Protein AF-A0A851DH21-F1 (afdb_monomer_lite)

InterPro domains:
  IPR013087 Zinc finger C2H2-type [PF00096] (14-36)
  IPR013087 Zinc finger C2H2-type [PF00096] (42-64)
  IPR013087 Zinc finger C2H2-type [PS00028] (16-36)
  IPR013087 Zinc finger C2H2-type [PS00028] (44-64)
  IPR013087 Zinc finger C2H2-type [PS50157] (14-41)
  IPR013087 Zinc finger C2H2-type [PS50157] (42-67)
  IPR013087 Zinc finger C2H2-type [SM00355] (14-36)
  IPR013087 Zinc finger C2H2-type [SM00355] (42-64)
  IPR036236 Zinc finger C2H2 superfamily [SSF57667] (8-60)

Radius of gyration: 17.7 Å; chains: 1; bounding box: 33×34×47 Å

Foldseek 3Di:
DPPPPPPPPPQVFPADPVPRDTHNDVVVSVLVVLVVVVCLPDAAPVPRDGHSDPVVNVVVVVVVVPD

Sequence (67 aa):
LILHQRSHRPKAAYKCMQCGKSFSRISVLTQHQVVHRRERIFECENCGDRFTRSSSLTLHCKTHEGE

pLDDT: mean 78.49, std 13.55, range [46.5, 91.94]

Structure (mmCIF, N/CA/C/O backbone):
data_AF-A0A851DH21-F1
#
_entry.id   AF-A0A851DH21-F1
#
loop_
_atom_site.group_PDB
_atom_site.id
_atom_site.type_symbol
_atom_site.label_atom_id
_atom_site.label_alt_id
_atom_site.label_comp_id
_atom_site.label_asym_id
_atom_site.label_entity_id
_atom_site.label_seq_id
_atom_site.pdbx_PDB_ins_code
_atom_site.Cartn_x
_atom_site.Cartn_y
_atom_site.Cartn_z
_atom_site.occupancy
_atom_site.B_iso_or_equiv
_atom_site.auth_seq_id
_atom_site.auth_comp_id
_atom_site.auth_asym_id
_atom_site.auth_atom_id
_atom_site.pdbx_PDB_model_num
ATOM 1 N N . LEU A 1 1 ? 17.789 20.974 -32.106 1.00 46.50 1 LEU A N 1
ATOM 2 C CA . LEU A 1 1 ? 16.989 20.397 -30.996 1.00 46.50 1 LEU A CA 1
ATOM 3 C C . LEU A 1 1 ? 17.396 18.933 -30.771 1.00 46.50 1 LEU A C 1
ATOM 5 O O . LEU A 1 1 ? 16.649 18.021 -31.090 1.00 46.50 1 LEU A O 1
ATOM 9 N N . ILE A 1 2 ? 18.611 18.693 -30.260 1.00 52.81 2 ILE A N 1
ATOM 10 C CA . ILE A 1 2 ? 19.189 17.340 -30.079 1.00 52.81 2 ILE A CA 1
ATOM 11 C C . ILE A 1 2 ? 19.031 16.890 -28.618 1.00 52.81 2 ILE A C 1
ATOM 13 O O . ILE A 1 2 ? 19.993 16.516 -27.962 1.00 52.81 2 ILE A O 1
ATOM 17 N N . LEU A 1 3 ? 17.825 16.986 -28.053 1.00 54.09 3 LEU A N 1
ATOM 18 C CA . LEU A 1 3 ? 17.572 16.557 -26.667 1.00 54.09 3 LEU A CA 1
ATOM 19 C C . LEU A 1 3 ? 16.187 15.913 -26.481 1.00 54.09 3 LEU A C 1
ATOM 21 O O . LEU A 1 3 ? 15.580 16.041 -25.425 1.00 54.09 3 LEU A O 1
ATOM 25 N N . HIS A 1 4 ? 15.691 15.175 -27.479 1.00 55.78 4 HIS A N 1
ATOM 26 C CA . HIS A 1 4 ? 14.485 14.341 -27.321 1.00 55.78 4 HIS A CA 1
ATOM 27 C C . HIS A 1 4 ? 14.735 12.839 -27.561 1.00 55.78 4 HIS A C 1
ATOM 29 O O . HIS A 1 4 ? 13.808 12.072 -27.774 1.00 55.78 4 HIS A O 1
ATOM 35 N N . GLN A 1 5 ? 15.986 12.368 -27.516 1.00 49.47 5 GLN A N 1
ATOM 36 C CA . GLN A 1 5 ? 16.298 10.955 -27.806 1.00 49.47 5 GLN A CA 1
ATOM 37 C C . GLN A 1 5 ? 17.020 10.196 -26.683 1.00 49.47 5 GLN A C 1
ATOM 39 O O . GLN A 1 5 ? 17.564 9.123 -26.915 1.00 49.47 5 GLN A O 1
ATOM 44 N N . ARG A 1 6 ? 17.002 10.682 -25.433 1.00 52.34 6 ARG A N 1
ATOM 45 C CA . ARG A 1 6 ? 17.556 9.916 -24.290 1.00 52.34 6 ARG A CA 1
ATOM 46 C C . ARG A 1 6 ? 16.528 9.150 -23.455 1.00 52.34 6 ARG A C 1
ATOM 48 O O . ARG A 1 6 ? 16.928 8.358 -22.605 1.00 52.34 6 ARG A O 1
ATOM 55 N N . SER A 1 7 ? 15.232 9.309 -23.716 1.00 52.88 7 SER A N 1
ATOM 56 C CA . SER A 1 7 ? 14.174 8.710 -22.881 1.00 52.88 7 SER A CA 1
ATOM 57 C C . SER A 1 7 ? 13.625 7.372 -23.390 1.00 52.88 7 SER A C 1
ATOM 59 O O . SER A 1 7 ? 12.799 6.774 -22.712 1.00 52.88 7 SER A O 1
ATOM 61 N N . HIS A 1 8 ? 14.117 6.866 -24.526 1.00 50.56 8 HIS A N 1
ATOM 62 C CA . HIS A 1 8 ? 13.795 5.527 -25.046 1.00 50.56 8 HIS A CA 1
ATOM 63 C C . HIS A 1 8 ? 14.925 4.515 -24.839 1.00 50.56 8 HIS A C 1
ATOM 65 O O . HIS A 1 8 ? 15.001 3.499 -25.521 1.00 50.56 8 HIS A O 1
ATOM 71 N N . ARG A 1 9 ? 15.813 4.745 -23.867 1.00 54.34 9 ARG A N 1
ATOM 72 C CA . ARG A 1 9 ? 16.606 3.632 -23.346 1.00 54.34 9 ARG A CA 1
ATOM 73 C C . ARG A 1 9 ? 15.608 2.738 -22.604 1.00 54.34 9 ARG A C 1
ATOM 75 O O . ARG A 1 9 ? 14.963 3.262 -21.691 1.00 54.34 9 ARG A O 1
ATOM 82 N N . PRO A 1 10 ? 15.435 1.448 -22.948 1.00 56.66 10 PRO A N 1
ATOM 83 C CA . PRO A 1 10 ? 14.716 0.541 -22.071 1.00 56.66 10 PRO A CA 1
ATOM 84 C C . PRO A 1 10 ? 15.527 0.519 -20.778 1.00 56.66 10 PRO A C 1
ATOM 86 O O . PRO A 1 10 ? 16.562 -0.139 -20.688 1.00 56.66 10 PRO A O 1
ATOM 89 N N . LYS A 1 11 ? 15.143 1.356 -19.804 1.00 58.09 11 LYS A N 1
ATOM 90 C CA . LYS A 1 11 ? 15.660 1.282 -18.441 1.00 58.09 11 LYS A CA 1
ATOM 91 C C . LYS A 1 11 ? 15.408 -0.158 -18.064 1.00 58.09 11 LYS A C 1
ATOM 93 O O . LYS A 1 11 ? 14.237 -0.521 -18.020 1.00 58.09 11 LYS A O 1
ATOM 98 N N . ALA A 1 12 ? 16.478 -0.945 -17.939 1.00 58.94 12 ALA A N 1
ATOM 99 C CA . ALA A 1 12 ? 16.423 -2.371 -17.657 1.00 58.94 12 ALA A CA 1
ATOM 100 C C . ALA A 1 12 ? 15.304 -2.599 -16.643 1.00 58.94 12 ALA A C 1
ATOM 102 O O . ALA A 1 12 ? 15.382 -2.132 -15.504 1.00 58.94 12 ALA A O 1
ATOM 103 N N . ALA A 1 13 ? 14.186 -3.122 -17.139 1.00 74.88 13 ALA A N 1
ATOM 104 C CA . ALA A 1 13 ? 12.953 -3.059 -16.394 1.00 74.88 13 ALA A CA 1
ATOM 105 C C . ALA A 1 13 ? 13.032 -4.203 -15.399 1.00 74.88 13 ALA A C 1
ATOM 107 O O . ALA A 1 13 ? 13.111 -5.368 -15.786 1.00 74.88 13 ALA A O 1
ATOM 108 N N . TYR A 1 14 ? 13.096 -3.864 -14.119 1.00 85.31 14 TYR A N 1
ATOM 109 C CA . TYR A 1 14 ? 13.169 -4.844 -13.053 1.00 85.31 14 TYR A CA 1
ATOM 110 C C . TYR A 1 14 ? 11.864 -5.632 -13.079 1.00 85.31 14 TYR A C 1
ATOM 112 O O . TYR A 1 14 ? 10.809 -5.109 -12.716 1.00 85.31 14 TYR A O 1
ATOM 120 N N . LYS A 1 15 ? 11.924 -6.859 -13.600 1.00 86.50 15 LYS A N 1
ATOM 121 C CA . LYS A 1 15 ? 10.752 -7.697 -13.833 1.00 86.50 15 LYS A CA 1
ATOM 122 C C . LYS A 1 15 ? 10.474 -8.545 -12.603 1.00 86.50 15 LYS A C 1
ATOM 124 O O . LYS A 1 15 ? 11.348 -9.237 -12.088 1.00 86.50 15 LYS A O 1
ATOM 129 N N . CYS A 1 16 ? 9.234 -8.518 -12.142 1.00 88.38 16 CYS A N 1
ATOM 130 C CA . CYS A 1 16 ? 8.753 -9.452 -11.146 1.00 88.38 16 CYS A CA 1
ATOM 131 C C . CYS A 1 16 ? 8.614 -10.834 -11.784 1.00 88.38 16 CYS A C 1
ATOM 133 O O . CYS A 1 16 ? 7.808 -11.016 -12.692 1.00 88.38 16 CYS A O 1
ATOM 135 N N . MET A 1 17 ? 9.366 -11.815 -11.286 1.00 86.12 17 MET A N 1
ATOM 136 C CA . MET A 1 17 ? 9.307 -13.195 -11.785 1.00 86.12 17 MET A CA 1
ATOM 137 C C . MET A 1 17 ? 7.967 -13.883 -11.487 1.00 86.12 17 MET A C 1
ATOM 139 O O . MET A 1 17 ? 7.600 -14.819 -12.183 1.00 86.12 17 MET A O 1
ATOM 143 N N . GLN A 1 18 ? 7.216 -13.399 -10.494 1.00 85.31 18 GLN A N 1
ATOM 144 C CA . GLN A 1 18 ? 5.961 -14.019 -10.070 1.00 85.31 18 GLN A CA 1
ATOM 145 C C . GLN A 1 18 ? 4.748 -13.594 -10.913 1.00 85.31 18 GLN A C 1
ATOM 147 O O . GLN A 1 18 ? 3.849 -14.394 -11.132 1.00 85.31 18 GLN A O 1
ATOM 152 N N . CYS A 1 19 ? 4.704 -12.346 -11.394 1.00 88.12 19 CYS A N 1
ATOM 153 C CA . CYS A 1 19 ? 3.562 -11.823 -12.165 1.00 88.12 19 CYS A CA 1
ATOM 154 C C . CYS A 1 19 ? 3.946 -11.161 -13.495 1.00 88.12 19 CYS A C 1
ATOM 156 O O . CYS A 1 19 ? 3.093 -10.624 -14.195 1.00 88.12 19 CYS A O 1
ATOM 158 N N . GLY A 1 20 ? 5.236 -11.125 -13.825 1.00 85.00 20 GLY A N 1
ATOM 159 C CA . GLY A 1 20 ? 5.750 -10.554 -15.065 1.00 85.00 20 GLY A CA 1
ATOM 160 C C . GLY A 1 20 ? 5.727 -9.026 -15.157 1.00 85.00 20 GLY A C 1
ATOM 161 O O . GLY A 1 20 ? 6.168 -8.502 -16.179 1.00 85.00 20 GLY A O 1
ATOM 162 N N . LYS A 1 21 ? 5.259 -8.303 -14.126 1.00 84.31 21 LYS A N 1
ATOM 163 C CA . LYS A 1 21 ? 5.243 -6.829 -14.108 1.00 84.31 21 LYS A CA 1
ATOM 164 C C . LYS A 1 21 ? 6.653 -6.247 -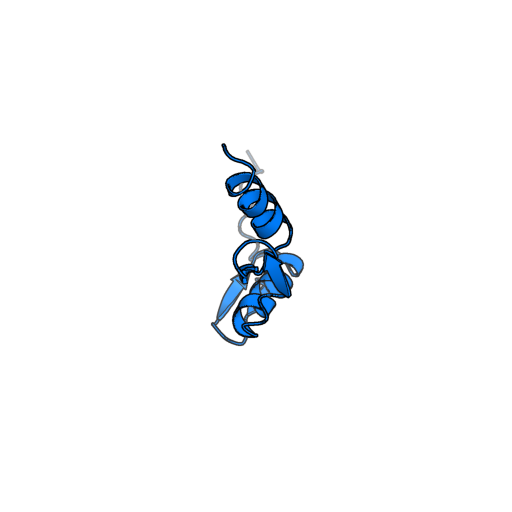14.119 1.00 84.31 21 LYS A C 1
ATOM 166 O O . LYS A 1 21 ? 7.533 -6.734 -13.415 1.00 84.31 21 LYS A O 1
ATOM 171 N N . SER A 1 22 ? 6.828 -5.165 -14.865 1.00 85.81 22 SER A N 1
ATOM 172 C CA . SER A 1 22 ? 8.106 -4.485 -15.065 1.00 85.81 22 SER A CA 1
ATOM 173 C C . SER A 1 22 ? 8.134 -3.143 -14.338 1.00 85.81 22 SER A C 1
ATOM 175 O O . SER A 1 22 ? 7.201 -2.352 -14.462 1.00 85.81 22 SER A O 1
ATOM 177 N N . PHE A 1 23 ? 9.214 -2.870 -13.605 1.00 85.69 23 PHE A N 1
ATOM 178 C CA . PHE A 1 23 ? 9.381 -1.645 -12.823 1.00 85.69 23 PHE A CA 1
ATOM 179 C C . PHE A 1 23 ? 10.637 -0.877 -13.231 1.00 85.69 23 PHE A C 1
ATOM 181 O O . PHE A 1 23 ? 11.679 -1.454 -13.534 1.00 85.69 23 PHE A O 1
ATOM 188 N N . SER A 1 24 ? 10.567 0.452 -13.168 1.00 84.06 24 SER A N 1
ATOM 189 C CA . SER A 1 24 ? 11.675 1.339 -13.551 1.00 84.06 24 SER A CA 1
ATOM 190 C C . SER A 1 24 ? 12.818 1.396 -12.527 1.00 84.06 24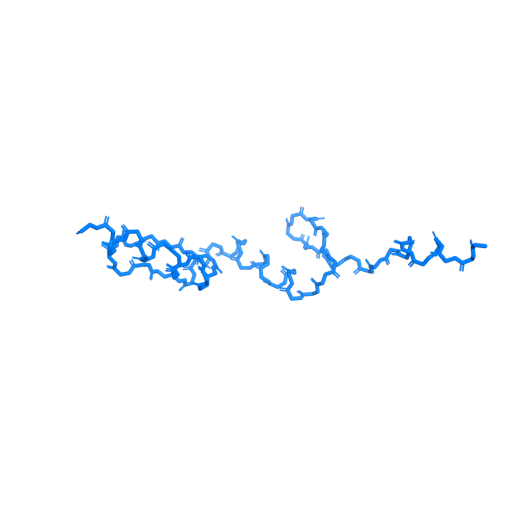 SER A C 1
ATOM 192 O O . SER A 1 24 ? 13.855 1.993 -12.810 1.00 84.06 24 SER A O 1
ATOM 194 N N . ARG A 1 25 ? 12.620 0.856 -11.315 1.00 85.69 25 ARG A N 1
ATOM 195 C CA . ARG A 1 25 ? 13.579 0.891 -10.196 1.00 85.69 25 ARG A CA 1
ATOM 196 C C . ARG A 1 25 ? 13.505 -0.403 -9.386 1.00 85.69 25 ARG A C 1
ATOM 198 O O . ARG A 1 25 ? 12.405 -0.890 -9.128 1.00 85.69 25 ARG A O 1
ATOM 205 N N . ILE A 1 26 ? 14.657 -0.890 -8.918 1.00 84.88 26 ILE A N 1
ATOM 206 C CA . ILE A 1 26 ? 14.737 -2.109 -8.101 1.00 84.88 26 ILE A CA 1
ATOM 207 C C . ILE A 1 26 ? 14.008 -1.960 -6.765 1.00 84.88 26 ILE A C 1
ATOM 209 O O . ILE A 1 26 ? 13.280 -2.862 -6.384 1.00 84.88 26 ILE A O 1
ATOM 213 N N . SER A 1 27 ? 14.087 -0.795 -6.112 1.00 86.12 27 SER A N 1
ATOM 214 C CA . SER A 1 27 ? 13.380 -0.534 -4.848 1.00 86.12 27 SER A CA 1
ATOM 215 C C . SER A 1 27 ? 11.860 -0.677 -4.977 1.00 86.12 27 SER A C 1
ATOM 217 O O . SER A 1 27 ? 11.199 -1.179 -4.071 1.00 86.12 27 SER A O 1
ATOM 219 N N . VAL A 1 28 ? 11.307 -0.293 -6.132 1.00 86.06 28 VAL A N 1
ATOM 220 C CA . VAL A 1 28 ? 9.879 -0.455 -6.437 1.00 86.06 28 VAL A CA 1
ATOM 221 C C . VAL A 1 28 ? 9.551 -1.923 -6.710 1.00 86.06 28 VAL A C 1
ATOM 223 O O . VAL A 1 28 ? 8.513 -2.392 -6.256 1.00 86.06 28 VAL A O 1
ATOM 226 N N . LEU A 1 29 ? 10.435 -2.670 -7.386 1.00 88.38 29 LEU A N 1
ATOM 227 C CA . LEU A 1 29 ? 10.275 -4.119 -7.539 1.00 88.38 29 LEU A CA 1
ATOM 228 C C . LEU A 1 29 ? 10.312 -4.833 -6.176 1.00 88.38 29 LEU A C 1
ATOM 230 O O . LEU A 1 29 ? 9.440 -5.654 -5.912 1.00 88.38 29 LEU A O 1
ATOM 234 N N . THR A 1 30 ? 11.265 -4.510 -5.299 1.00 85.69 30 THR A N 1
ATOM 235 C CA . THR A 1 30 ? 11.370 -5.103 -3.956 1.00 85.69 30 THR A CA 1
ATOM 236 C C . THR A 1 30 ? 10.114 -4.816 -3.129 1.00 85.69 30 THR A C 1
ATOM 238 O O . THR A 1 30 ? 9.537 -5.728 -2.543 1.00 85.69 30 THR A O 1
ATOM 241 N N . GLN A 1 31 ? 9.614 -3.574 -3.150 1.00 84.00 31 GLN A N 1
ATOM 242 C CA . GLN A 1 31 ? 8.335 -3.228 -2.518 1.00 84.00 31 GLN A CA 1
ATOM 243 C C . GLN A 1 31 ? 7.137 -3.911 -3.197 1.00 84.00 31 GLN A C 1
ATOM 245 O O . GLN A 1 31 ? 6.133 -4.204 -2.561 1.00 84.00 31 GLN A O 1
ATOM 250 N N . HIS A 1 32 ? 7.199 -4.184 -4.493 1.00 87.06 32 HIS A N 1
ATOM 251 C CA . HIS A 1 32 ? 6.154 -4.955 -5.149 1.00 87.06 32 HIS A CA 1
ATOM 252 C C . HIS A 1 32 ? 6.187 -6.434 -4.733 1.00 87.06 32 HIS A C 1
ATOM 254 O O . HIS A 1 32 ? 5.140 -7.060 -4.611 1.00 87.06 32 HIS A O 1
ATOM 260 N N . GLN A 1 33 ? 7.360 -7.010 -4.473 1.00 84.94 33 GLN A N 1
ATOM 261 C CA . GLN A 1 33 ? 7.473 -8.415 -4.078 1.00 84.94 33 GLN A CA 1
ATOM 262 C C . GLN A 1 33 ? 6.816 -8.719 -2.724 1.00 84.94 33 GLN A C 1
ATOM 264 O O . GLN A 1 33 ? 6.291 -9.818 -2.553 1.00 84.94 33 GLN A O 1
ATOM 269 N N . VAL A 1 34 ? 6.738 -7.757 -1.794 1.00 81.44 34 VAL A N 1
ATOM 270 C CA . VAL A 1 34 ? 6.006 -7.966 -0.527 1.00 81.44 34 VAL A CA 1
ATOM 271 C C . VAL A 1 34 ? 4.498 -8.149 -0.728 1.00 81.44 34 VAL A C 1
ATOM 273 O O . VAL A 1 34 ? 3.870 -8.849 0.061 1.00 81.44 34 VAL A O 1
ATOM 276 N N . VAL A 1 35 ? 3.903 -7.628 -1.814 1.00 80.88 35 VAL A N 1
ATOM 277 C CA . VAL A 1 35 ? 2.465 -7.850 -2.085 1.00 80.88 35 VAL A CA 1
ATOM 278 C C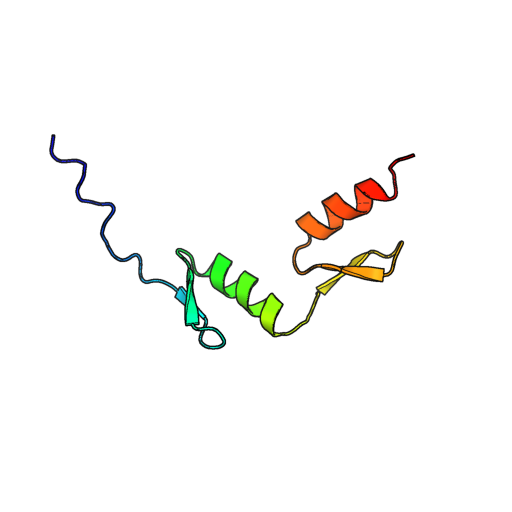 . VAL A 1 35 ? 2.176 -9.319 -2.379 1.00 80.88 35 VAL A C 1
ATOM 280 O O . VAL A 1 35 ? 1.120 -9.836 -2.025 1.00 80.88 35 VAL A O 1
ATOM 283 N N . HIS A 1 36 ? 3.129 -9.995 -3.018 1.00 83.00 36 HIS A N 1
ATOM 284 C CA . HIS A 1 36 ? 3.001 -11.393 -3.405 1.00 83.00 36 HIS A CA 1
ATOM 285 C C . HIS A 1 36 ? 3.158 -12.347 -2.235 1.00 83.00 36 HIS A C 1
ATOM 287 O O . HIS A 1 36 ? 2.521 -13.396 -2.210 1.00 83.00 36 HIS A O 1
ATOM 293 N N . ARG A 1 37 ? 3.969 -11.967 -1.247 1.00 74.31 37 ARG A N 1
ATOM 294 C CA . ARG A 1 37 ? 4.132 -12.739 -0.016 1.00 74.31 37 ARG A CA 1
ATOM 295 C C . ARG A 1 37 ? 2.878 -12.720 0.859 1.00 74.31 37 ARG A C 1
ATOM 297 O O . ARG A 1 37 ? 2.822 -13.461 1.828 1.00 74.31 37 ARG A O 1
ATOM 304 N N . ARG A 1 38 ? 1.879 -11.873 0.546 1.00 67.31 38 ARG A N 1
ATOM 305 C CA . ARG A 1 38 ? 0.720 -11.559 1.412 1.00 67.31 38 ARG A CA 1
ATOM 306 C C . ARG A 1 38 ? 1.120 -11.139 2.833 1.00 67.31 38 ARG A C 1
ATOM 308 O O . ARG A 1 38 ? 0.257 -10.973 3.690 1.00 67.31 38 ARG A O 1
ATOM 315 N N . GLU A 1 39 ? 2.408 -10.897 3.062 1.00 65.31 39 GLU A N 1
ATOM 316 C CA . GLU A 1 39 ? 2.959 -10.310 4.268 1.00 65.31 39 GLU A CA 1
ATOM 317 C C . GLU A 1 39 ? 2.586 -8.831 4.234 1.00 65.31 39 GLU A C 1
ATOM 319 O O . GLU A 1 39 ? 3.336 -7.958 3.802 1.00 65.31 39 GLU A O 1
ATOM 324 N N . ARG A 1 40 ? 1.347 -8.544 4.625 1.00 66.81 40 ARG A N 1
ATOM 325 C CA . ARG A 1 40 ? 0.971 -7.205 5.042 1.00 66.81 40 ARG A CA 1
ATOM 326 C C . ARG A 1 40 ? 1.632 -7.008 6.409 1.00 66.81 40 ARG A C 1
ATOM 328 O O . ARG A 1 40 ? 1.161 -7.558 7.406 1.00 66.81 40 ARG A O 1
ATOM 335 N N . ILE A 1 41 ? 2.795 -6.359 6.375 1.00 74.88 41 ILE A N 1
ATOM 336 C CA . ILE A 1 41 ? 3.752 -6.248 7.490 1.00 74.88 41 ILE A CA 1
ATOM 337 C C . ILE A 1 41 ? 3.286 -5.209 8.514 1.00 74.88 41 ILE A C 1
ATOM 339 O O . ILE A 1 41 ? 3.617 -5.299 9.688 1.00 74.88 41 ILE A O 1
ATOM 343 N N . PHE A 1 42 ? 2.519 -4.218 8.063 1.00 84.06 42 PHE A N 1
ATOM 344 C CA . PHE A 1 42 ? 2.077 -3.107 8.893 1.00 84.06 42 PHE A CA 1
ATOM 345 C C . PHE A 1 42 ? 0.609 -3.312 9.242 1.00 84.06 42 PHE A C 1
ATOM 347 O O . PHE A 1 42 ? -0.240 -3.214 8.361 1.00 84.06 42 PHE A O 1
ATOM 354 N N . GLU A 1 43 ? 0.320 -3.636 10.492 1.00 87.62 43 GLU A N 1
ATOM 355 C CA . GLU A 1 43 ? -1.039 -3.817 11.000 1.00 87.62 43 GLU A CA 1
ATOM 356 C C . GLU A 1 43 ? -1.487 -2.561 11.747 1.00 87.62 43 GLU A C 1
ATOM 358 O O . GLU A 1 43 ? -0.703 -1.942 12.464 1.00 87.62 43 GLU A O 1
ATOM 363 N N . CYS A 1 44 ? -2.734 -2.157 11.536 1.00 90.00 44 CYS A N 1
ATOM 364 C CA . CYS A 1 44 ? -3.373 -1.126 12.328 1.00 90.00 44 CYS A CA 1
ATOM 365 C C . CYS A 1 44 ? -3.864 -1.736 13.634 1.00 90.00 44 CYS A C 1
ATOM 367 O O . CYS A 1 44 ? -4.735 -2.598 13.615 1.00 90.00 44 CYS A O 1
ATOM 369 N N . GLU A 1 45 ? -3.359 -1.246 14.761 1.00 86.75 45 GLU A N 1
ATOM 370 C CA . GLU A 1 45 ? -3.776 -1.723 16.084 1.00 86.75 45 GLU A CA 1
ATOM 371 C C . GLU A 1 45 ? -5.248 -1.406 16.395 1.00 86.75 45 GLU A C 1
ATOM 373 O O . GLU A 1 45 ? -5.869 -2.107 17.186 1.00 86.75 45 GLU A O 1
ATOM 378 N N . ASN A 1 46 ? -5.837 -0.394 15.745 1.00 85.75 46 ASN A N 1
ATOM 379 C CA . ASN A 1 46 ? -7.205 0.032 16.039 1.00 85.75 46 ASN A CA 1
ATOM 380 C C . ASN A 1 46 ? -8.283 -0.853 15.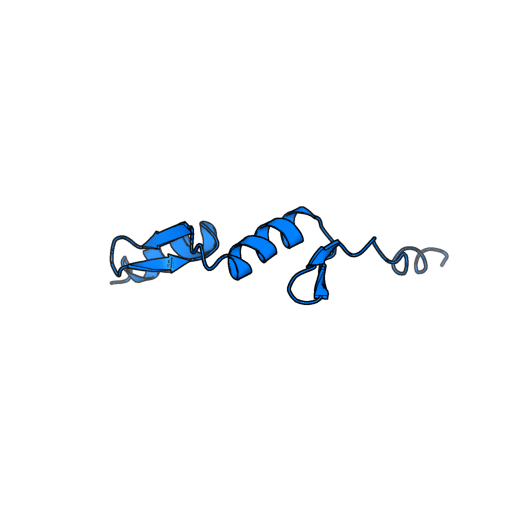385 1.00 85.75 46 ASN A C 1
ATOM 382 O O . ASN A 1 46 ? -9.358 -1.035 15.947 1.00 85.75 46 ASN A O 1
ATOM 386 N N . CYS A 1 47 ? -8.022 -1.405 14.194 1.00 91.00 47 CYS A N 1
ATOM 387 C CA . CYS A 1 47 ? -9.007 -2.208 13.449 1.00 91.00 47 CYS A CA 1
ATOM 388 C C . CYS A 1 47 ? -8.465 -3.528 12.879 1.00 91.00 47 CYS A C 1
ATOM 390 O O . CYS A 1 47 ? -9.208 -4.272 12.242 1.00 91.00 47 CYS A O 1
ATOM 392 N N . GLY A 1 48 ? -7.178 -3.824 13.069 1.00 86.38 48 GLY A N 1
ATOM 393 C CA . GLY A 1 48 ? -6.524 -5.008 12.514 1.00 86.38 48 GLY A CA 1
ATOM 394 C C . GLY A 1 48 ? -6.308 -4.950 10.999 1.00 86.38 48 GLY A C 1
ATOM 395 O O . GLY A 1 48 ? -5.931 -5.959 10.400 1.00 86.38 48 GLY A O 1
ATOM 396 N N . ASP A 1 49 ? -6.537 -3.803 10.344 1.00 87.62 49 ASP A N 1
ATOM 397 C CA . ASP A 1 49 ? -6.279 -3.680 8.911 1.00 87.62 49 ASP A CA 1
ATOM 398 C C . ASP A 1 49 ? -4.789 -3.754 8.620 1.00 87.62 49 ASP A C 1
ATOM 400 O O . ASP A 1 49 ? -3.957 -3.096 9.242 1.00 87.62 49 ASP A O 1
ATOM 404 N N . ARG A 1 50 ? -4.446 -4.548 7.609 1.00 86.56 50 ARG A N 1
ATOM 405 C CA . A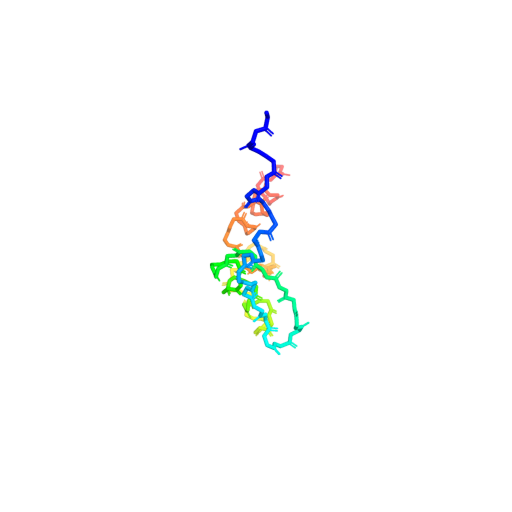RG A 1 50 ? -3.052 -4.812 7.271 1.00 86.56 50 ARG A CA 1
ATOM 406 C C . ARG A 1 50 ? -2.665 -4.121 5.960 1.00 86.56 50 ARG A C 1
ATOM 408 O O . ARG A 1 50 ? -3.360 -4.222 4.948 1.00 86.56 50 ARG A O 1
ATOM 415 N N . PHE A 1 51 ? -1.496 -3.493 5.948 1.00 86.00 51 PHE A N 1
ATOM 416 C CA . PHE A 1 51 ? -0.945 -2.702 4.852 1.00 86.00 51 PHE A CA 1
ATOM 417 C C . PHE A 1 51 ? 0.429 -3.224 4.424 1.00 86.00 51 PHE A C 1
ATOM 419 O O . PHE A 1 51 ? 1.199 -3.791 5.200 1.00 86.00 51 PHE A O 1
ATOM 426 N N . THR A 1 52 ? 0.767 -3.004 3.154 1.00 83.06 52 THR A N 1
ATOM 427 C CA . THR A 1 52 ? 2.079 -3.362 2.582 1.00 83.06 52 THR A CA 1
ATOM 428 C C . THR A 1 52 ? 3.121 -2.252 2.727 1.00 83.06 52 THR A C 1
ATOM 430 O O . THR A 1 52 ? 4.296 -2.471 2.442 1.00 83.06 52 THR A O 1
ATOM 433 N N . ARG A 1 53 ? 2.712 -1.046 3.146 1.00 84.06 53 ARG A N 1
ATOM 434 C CA . ARG A 1 53 ? 3.581 0.128 3.301 1.00 84.06 53 ARG A CA 1
ATOM 435 C C . ARG A 1 53 ? 3.255 0.867 4.593 1.00 84.06 53 ARG A C 1
ATOM 437 O O . ARG A 1 53 ? 2.082 1.121 4.855 1.00 84.06 53 ARG A O 1
ATOM 444 N N . SER A 1 54 ? 4.289 1.299 5.314 1.00 85.81 54 SER A N 1
ATOM 445 C CA . SER A 1 54 ? 4.148 2.098 6.537 1.00 85.81 54 SER A CA 1
ATOM 446 C C . SER A 1 54 ? 3.407 3.409 6.288 1.00 85.81 54 SER A C 1
ATOM 448 O O . SER A 1 54 ? 2.488 3.732 7.023 1.00 85.81 54 SER A O 1
ATOM 450 N N . SER A 1 55 ? 3.707 4.119 5.196 1.00 89.00 55 SER A N 1
ATOM 451 C CA . SER A 1 55 ? 3.012 5.367 4.848 1.00 89.00 55 SER A CA 1
ATOM 452 C C . SER A 1 55 ? 1.514 5.180 4.596 1.00 89.00 55 SER A C 1
ATOM 454 O O . SER A 1 55 ? 0.729 6.081 4.876 1.00 89.00 55 SER A O 1
ATOM 456 N N . SER A 1 56 ? 1.109 4.013 4.081 1.00 89.75 56 SER A N 1
ATOM 457 C CA . SER A 1 56 ? -0.305 3.670 3.913 1.00 89.75 56 SER A CA 1
ATOM 458 C C . SER A 1 56 ? -0.976 3.381 5.256 1.00 89.75 56 SER A C 1
ATOM 460 O O . SER A 1 56 ? -2.084 3.861 5.459 1.00 89.75 56 SER A O 1
ATOM 462 N N . LEU A 1 57 ? -0.289 2.693 6.178 1.00 91.38 57 LEU A N 1
ATOM 463 C CA . LEU A 1 57 ? -0.761 2.525 7.555 1.00 91.38 57 LEU A CA 1
ATOM 464 C C . LEU A 1 57 ? -0.890 3.882 8.264 1.00 91.38 57 LEU A C 1
ATOM 466 O O . LEU A 1 57 ? -1.937 4.168 8.820 1.00 91.38 57 LEU A O 1
ATOM 470 N N . THR A 1 58 ? 0.125 4.748 8.205 1.00 90.44 58 THR A N 1
ATOM 471 C CA . THR A 1 58 ? 0.092 6.063 8.865 1.00 90.44 58 THR A CA 1
ATOM 472 C C . THR A 1 58 ? -1.057 6.933 8.362 1.00 90.44 58 THR A C 1
ATOM 474 O O . THR A 1 58 ? -1.717 7.590 9.158 1.00 90.44 58 THR A O 1
ATOM 477 N N . LEU A 1 59 ? -1.314 6.951 7.048 1.00 91.25 59 LEU A N 1
ATOM 478 C CA . LEU A 1 59 ? -2.455 7.683 6.492 1.00 91.25 59 LEU A CA 1
ATOM 479 C C . LEU A 1 59 ? -3.788 7.090 6.958 1.00 91.25 59 LEU A C 1
ATOM 481 O O . LEU A 1 59 ? -4.712 7.842 7.241 1.00 91.25 59 LEU A O 1
ATOM 485 N N . HIS A 1 60 ? -3.875 5.764 7.044 1.00 91.94 60 HIS A N 1
ATOM 486 C CA . HIS A 1 60 ? -5.052 5.082 7.561 1.00 91.94 60 HIS A CA 1
ATOM 487 C C . HIS A 1 60 ? -5.266 5.341 9.059 1.00 91.94 60 HIS A C 1
ATOM 489 O O . HIS A 1 60 ? -6.385 5.615 9.453 1.00 91.94 60 HIS A O 1
ATOM 495 N N . CYS A 1 61 ? -4.227 5.346 9.900 1.00 89.31 61 CYS A N 1
ATOM 496 C CA . CYS A 1 61 ? -4.400 5.625 11.331 1.00 89.31 61 CYS A CA 1
ATOM 497 C C . CYS A 1 61 ? -5.045 6.994 11.592 1.00 89.31 61 CYS A C 1
ATOM 499 O O . CYS A 1 61 ? -5.868 7.117 12.491 1.00 89.31 61 CYS A O 1
ATOM 501 N N . LYS A 1 62 ? -4.778 7.985 10.735 1.00 91.19 62 LYS A N 1
ATOM 502 C CA . LYS A 1 62 ? -5.426 9.303 10.813 1.00 91.19 62 LYS A CA 1
ATOM 503 C C . LYS A 1 62 ? -6.938 9.267 10.596 1.00 91.19 62 LYS A C 1
ATOM 505 O O . LYS A 1 62 ? -7.608 10.213 10.981 1.00 91.19 62 LYS A O 1
ATOM 510 N N . THR A 1 63 ? -7.481 8.227 9.959 1.00 90.44 63 THR A N 1
ATOM 511 C CA . THR A 1 63 ? -8.937 8.079 9.817 1.00 90.44 63 THR A CA 1
ATOM 512 C C . THR A 1 63 ? -9.591 7.592 11.104 1.00 90.44 63 THR A C 1
ATOM 514 O O . THR A 1 63 ? -10.790 7.765 11.253 1.00 90.44 63 THR A O 1
ATOM 517 N N . HIS A 1 64 ? -8.828 6.983 12.019 1.00 87.12 64 HIS A N 1
ATOM 518 C CA . HIS A 1 64 ? -9.320 6.597 13.348 1.00 87.12 64 HIS A CA 1
ATOM 519 C C . HIS A 1 64 ? -9.309 7.769 14.324 1.00 87.12 64 HIS A C 1
ATOM 521 O O . HIS A 1 64 ? -10.189 7.870 15.164 1.00 87.12 64 HIS A O 1
ATOM 527 N N . GLU A 1 65 ? -8.344 8.676 14.180 1.00 80.50 65 GLU A N 1
ATOM 528 C CA . GLU A 1 65 ? -8.282 9.940 14.930 1.00 80.50 65 GLU A CA 1
ATOM 529 C C . GLU A 1 65 ? -9.236 11.013 14.361 1.00 80.50 65 GLU A C 1
ATOM 531 O O . GLU A 1 65 ? -9.161 12.178 14.743 1.00 80.50 65 GLU A O 1
ATOM 536 N N . GLY A 1 66 ? -10.094 10.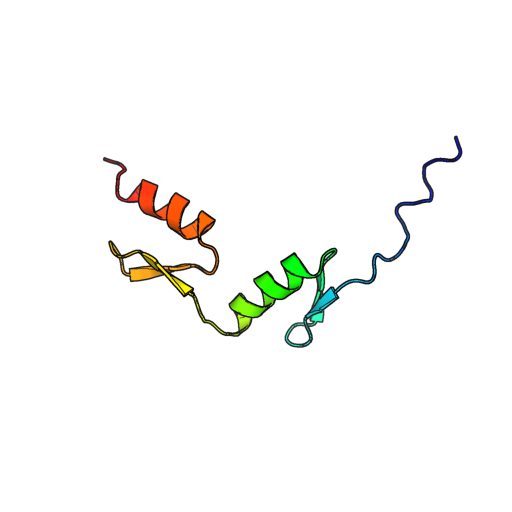638 13.407 1.00 71.19 66 GLY A N 1
ATOM 537 C CA . GLY A 1 66 ? -10.995 11.523 12.679 1.00 71.19 66 GLY A CA 1
ATOM 538 C C . GLY A 1 66 ? -12.451 11.430 13.129 1.00 71.19 66 GLY A C 1
ATOM 539 O O . GLY A 1 66 ? -13.286 11.103 12.294 1.00 71.19 66 GLY A O 1
ATOM 540 N N . GLU A 1 67 ? -12.719 11.671 14.417 1.00 51.72 67 GLU A N 1
ATOM 541 C CA . GLU A 1 67 ? -13.694 12.650 14.960 1.00 51.72 67 GLU A CA 1
ATOM 542 C C . GLU A 1 67 ? -13.538 12.764 16.486 1.00 51.72 67 GLU A C 1
ATOM 544 O O . GLU A 1 67 ? -13.587 11.717 17.173 1.00 51.72 67 GLU A O 1
#

Secondary structure (DSSP, 8-state):
---SSSTTS----EE-TTT--EESSHHHHHHHHHHHTT---EE-TTT--EESSHHHHHHHHHHHS--

Organism: Todus mexicanus (NCBI:txid135184)